Protein AF-A0A8T4YKA4-F1 (afdb_monomer_lite)

Secondary structure (DSSP, 8-state):
----TT-------HHHHHHHHHHHHHTTPPPP-SHHHHHHHHHHHHHHTT--HHHHHHHHHHTPPP--

Structure (mmCIF, N/CA/C/O backbone):
data_AF-A0A8T4YKA4-F1
#
_entry.id   AF-A0A8T4YKA4-F1
#
loop_
_atom_site.group_PDB
_atom_site.id
_atom_site.type_symbol
_atom_site.label_atom_id
_atom_site.label_alt_id
_atom_site.label_comp_id
_atom_site.label_asym_id
_atom_site.label_entity_id
_atom_site.label_seq_id
_atom_site.pdbx_PDB_ins_code
_atom_site.Cartn_x
_atom_site.Cartn_y
_atom_site.Cartn_z
_atom_site.occupancy
_atom_site.B_iso_or_equiv
_atom_site.auth_seq_id
_atom_site.auth_comp_id
_atom_site.auth_asym_id
_atom_site.auth_atom_id
_atom_site.pdbx_PDB_model_num
ATOM 1 N N . MET A 1 1 ? 15.080 9.668 -8.227 1.00 40.50 1 MET A N 1
ATOM 2 C CA . MET A 1 1 ? 14.651 8.360 -7.687 1.00 40.50 1 MET A CA 1
ATOM 3 C C . MET A 1 1 ? 15.844 7.739 -6.970 1.00 40.50 1 MET A C 1
ATOM 5 O O . MET A 1 1 ? 16.812 7.394 -7.633 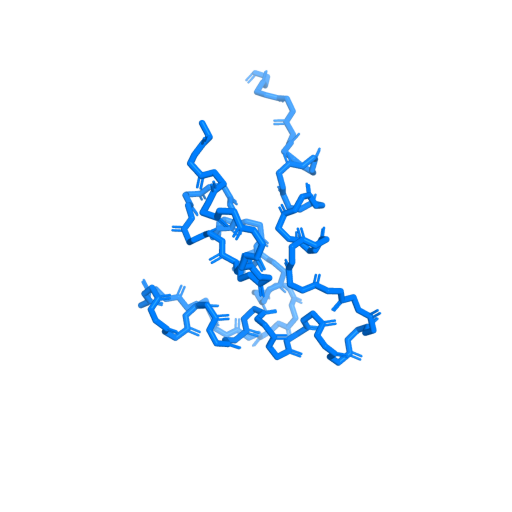1.00 40.50 1 MET A O 1
ATOM 9 N N . ARG A 1 2 ? 15.851 7.679 -5.634 1.00 41.91 2 ARG A N 1
ATOM 10 C CA . ARG A 1 2 ? 16.827 6.855 -4.904 1.00 41.91 2 ARG A CA 1
ATOM 11 C C . ARG A 1 2 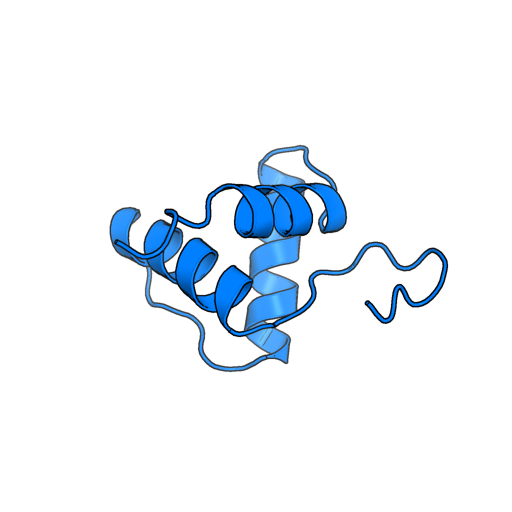? 16.174 5.494 -4.697 1.00 41.91 2 ARG A C 1
ATOM 13 O O . ARG A 1 2 ? 15.578 5.249 -3.659 1.00 41.91 2 ARG A O 1
ATOM 20 N N . MET A 1 3 ? 16.239 4.645 -5.719 1.00 47.94 3 MET A N 1
ATOM 21 C CA . MET A 1 3 ? 16.109 3.210 -5.492 1.00 47.94 3 MET A CA 1
ATOM 22 C C . MET A 1 3 ? 17.313 2.819 -4.636 1.00 47.94 3 MET A C 1
ATOM 24 O O . MET A 1 3 ? 18.437 2.797 -5.136 1.00 47.94 3 MET A O 1
ATOM 28 N N . MET A 1 4 ? 17.117 2.597 -3.336 1.00 49.03 4 MET A N 1
ATOM 29 C CA . MET A 1 4 ? 18.120 1.853 -2.579 1.00 49.03 4 MET A CA 1
ATOM 30 C C . MET A 1 4 ? 18.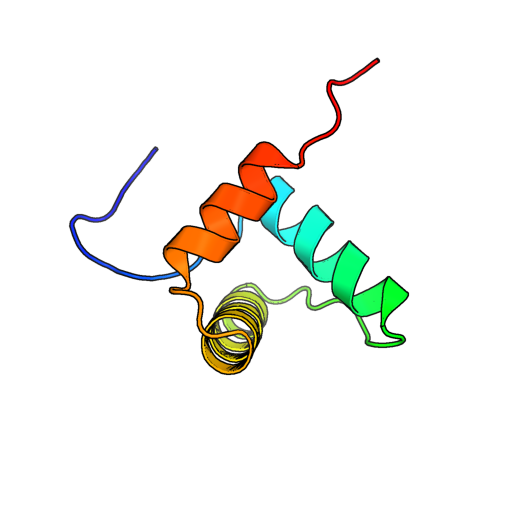086 0.426 -3.125 1.00 49.03 4 MET A C 1
ATOM 32 O O . MET A 1 4 ? 17.075 -0.262 -3.011 1.00 49.03 4 MET A O 1
ATOM 36 N N . GLY A 1 5 ? 19.152 0.056 -3.837 1.00 53.09 5 GLY A N 1
ATOM 37 C CA . GLY A 1 5 ? 19.239 -1.139 -4.668 1.00 53.09 5 GLY A CA 1
ATOM 38 C C . GLY A 1 5 ? 18.740 -2.407 -3.980 1.00 53.09 5 GLY A C 1
ATOM 39 O O . GLY A 1 5 ? 19.399 -2.934 -3.091 1.00 53.09 5 GLY A O 1
ATOM 40 N N . GLY A 1 6 ? 17.591 -2.908 -4.435 1.00 58.53 6 GLY A N 1
ATOM 41 C CA . GLY A 1 6 ? 17.069 -4.212 -4.028 1.00 58.53 6 GLY A CA 1
ATOM 42 C C . GLY A 1 6 ? 16.264 -4.241 -2.726 1.00 58.53 6 GLY A C 1
ATOM 43 O O . GLY A 1 6 ? 15.971 -5.335 -2.258 1.00 58.53 6 GLY A O 1
ATOM 44 N N . VAL A 1 7 ? 15.888 -3.094 -2.147 1.00 64.19 7 VAL A N 1
ATOM 45 C CA . VAL A 1 7 ? 15.023 -3.060 -0.953 1.00 64.19 7 VAL A CA 1
ATOM 46 C C . VAL A 1 7 ? 13.556 -2.934 -1.378 1.00 64.19 7 VAL A C 1
ATOM 48 O O . VAL A 1 7 ? 13.155 -1.916 -1.939 1.00 64.19 7 VAL A O 1
ATOM 51 N N . ASP A 1 8 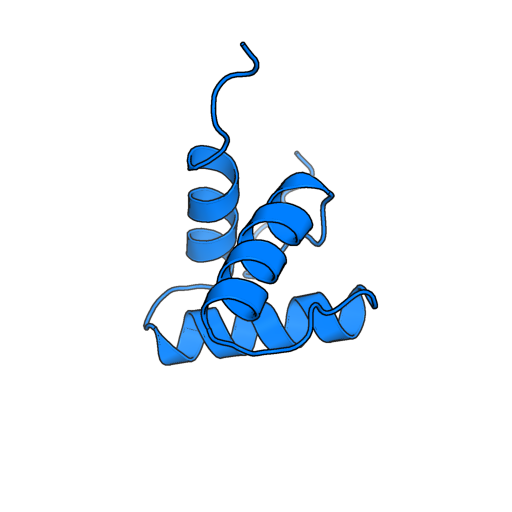? 12.762 -3.975 -1.122 1.00 70.25 8 ASP A N 1
ATOM 52 C CA . ASP A 1 8 ? 11.326 -4.048 -1.435 1.00 70.25 8 ASP A CA 1
ATOM 53 C C . ASP A 1 8 ? 10.493 -3.319 -0.369 1.00 70.25 8 ASP A C 1
ATOM 55 O O . ASP A 1 8 ? 9.812 -3.938 0.443 1.00 70.25 8 ASP A O 1
ATOM 59 N N . THR A 1 9 ? 10.622 -1.991 -0.319 1.00 75.81 9 THR A N 1
ATOM 60 C CA . THR A 1 9 ? 9.927 -1.141 0.660 1.00 75.81 9 THR A CA 1
ATOM 61 C C . THR A 1 9 ? 9.180 0.007 -0.010 1.00 75.81 9 THR A C 1
ATOM 63 O O . THR A 1 9 ? 9.516 0.450 -1.115 1.00 75.81 9 THR A O 1
ATOM 66 N N . VAL A 1 10 ? 8.153 0.507 0.672 1.00 83.56 10 VAL A N 1
ATOM 67 C CA . VAL A 1 10 ? 7.343 1.638 0.216 1.00 83.56 10 VAL A CA 1
ATOM 68 C C . VAL A 1 10 ? 8.065 2.947 0.507 1.00 83.56 10 VAL A C 1
ATOM 70 O O . VAL A 1 10 ? 8.523 3.193 1.619 1.00 83.56 10 VAL A O 1
ATOM 73 N N . MET A 1 11 ? 8.118 3.842 -0.480 1.00 85.19 11 MET A N 1
ATOM 74 C CA . MET A 1 11 ? 8.607 5.200 -0.262 1.00 85.19 11 MET A CA 1
ATOM 75 C C . MET A 1 11 ? 7.455 6.084 0.252 1.00 85.19 11 MET A C 1
ATOM 77 O O . MET A 1 11 ? 6.472 6.252 -0.471 1.00 85.19 11 MET A O 1
ATOM 81 N N . PRO A 1 12 ? 7.547 6.673 1.462 1.00 85.12 12 PRO A N 1
ATOM 82 C CA . PRO A 1 12 ? 6.477 7.469 2.072 1.00 85.12 12 PRO A CA 1
ATOM 83 C C . PRO A 1 12 ? 6.452 8.899 1.506 1.00 85.12 12 PRO A C 1
ATOM 85 O O . PRO A 1 12 ? 6.527 9.890 2.235 1.00 85.12 12 PRO A O 1
ATOM 88 N N . ASP A 1 13 ? 6.388 9.032 0.187 1.00 87.88 13 ASP A N 1
ATOM 89 C CA . ASP A 1 13 ? 6.344 10.331 -0.468 1.00 87.88 13 ASP A CA 1
ATOM 90 C C . ASP A 1 13 ? 4.917 10.925 -0.452 1.00 87.88 13 ASP A C 1
ATOM 92 O O . ASP A 1 13 ? 3.931 10.268 -0.108 1.00 87.88 13 ASP A O 1
ATOM 96 N N . LYS A 1 14 ? 4.791 12.206 -0.811 1.00 86.50 14 LYS A N 1
ATOM 97 C CA . LYS A 1 14 ? 3.509 12.927 -0.760 1.00 86.50 14 LYS A CA 1
ATOM 98 C C . LYS A 1 14 ? 2.451 12.304 -1.680 1.00 86.50 14 LYS A C 1
ATOM 100 O O . LYS A 1 14 ? 1.268 12.333 -1.339 1.00 86.50 14 LYS A O 1
ATOM 105 N N . ILE A 1 15 ? 2.866 11.770 -2.828 1.00 87.50 15 ILE A N 1
ATOM 106 C CA . ILE A 1 15 ? 1.979 11.163 -3.822 1.00 87.50 15 ILE A CA 1
ATOM 107 C C . ILE A 1 15 ? 1.442 9.828 -3.308 1.00 87.50 15 ILE A C 1
ATOM 109 O O . ILE A 1 15 ? 0.222 9.663 -3.214 1.00 87.50 15 ILE A O 1
ATOM 113 N N . VAL A 1 16 ? 2.326 8.918 -2.892 1.00 88.38 16 VAL A N 1
ATOM 114 C CA . VAL A 1 16 ? 1.939 7.599 -2.374 1.00 88.38 16 VAL A CA 1
ATOM 115 C C . VAL A 1 16 ? 1.091 7.753 -1.115 1.00 88.38 16 VAL A C 1
ATOM 117 O O . VAL A 1 16 ? 0.027 7.137 -1.022 1.00 88.38 16 VAL A O 1
ATOM 120 N N . LYS A 1 17 ? 1.462 8.662 -0.200 1.00 91.50 17 LYS A N 1
ATOM 121 C CA . LYS A 1 17 ? 0.644 8.983 0.981 1.00 91.50 17 LYS A CA 1
ATOM 122 C C . LYS A 1 17 ? -0.758 9.437 0.611 1.00 91.50 17 LYS A C 1
ATOM 124 O O . LYS A 1 17 ? -1.718 8.962 1.207 1.00 91.50 17 LYS A O 1
ATOM 129 N N . ARG A 1 18 ? -0.905 10.336 -0.367 1.00 90.81 18 ARG A N 1
ATOM 130 C CA . ARG A 1 18 ? -2.222 10.825 -0.805 1.00 90.81 18 ARG A CA 1
ATOM 131 C C . ARG A 1 18 ? -3.089 9.692 -1.351 1.00 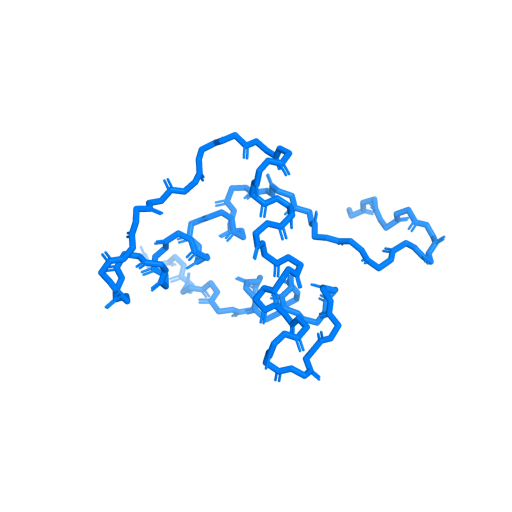90.81 18 ARG A C 1
ATOM 133 O O . ARG A 1 18 ? -4.266 9.622 -1.006 1.00 90.81 18 ARG A O 1
ATOM 140 N N . VAL A 1 19 ? -2.523 8.825 -2.188 1.00 91.06 19 VAL A N 1
ATOM 141 C CA . VAL A 1 19 ? -3.263 7.717 -2.806 1.00 91.06 19 VAL A CA 1
ATOM 142 C C . VAL A 1 19 ? -3.669 6.686 -1.761 1.00 91.06 19 VAL A C 1
ATOM 144 O O . VAL A 1 19 ? -4.857 6.396 -1.634 1.00 91.06 19 VAL A O 1
ATOM 147 N N . VAL A 1 20 ? -2.717 6.179 -0.974 1.00 91.00 20 VAL A N 1
ATOM 148 C CA . VAL A 1 20 ? -2.977 5.135 0.027 1.00 91.00 20 VAL A CA 1
ATOM 149 C C . VAL A 1 20 ? -3.932 5.646 1.102 1.00 91.00 20 VAL A C 1
ATOM 151 O O . VAL A 1 20 ? -4.928 4.987 1.385 1.00 91.00 20 VAL A O 1
ATOM 154 N N . ASN A 1 21 ? -3.723 6.855 1.635 1.00 93.12 21 ASN A N 1
ATOM 155 C CA . ASN A 1 21 ? -4.665 7.436 2.595 1.00 93.12 21 ASN A CA 1
ATOM 156 C C . ASN A 1 21 ? -6.043 7.692 1.972 1.00 93.12 21 ASN A C 1
ATOM 158 O O . ASN A 1 21 ? -7.055 7.512 2.644 1.00 93.12 21 ASN A O 1
ATOM 162 N N . GLY A 1 22 ? -6.112 8.054 0.689 1.00 92.00 22 GLY A N 1
ATOM 163 C CA . GLY A 1 22 ? -7.378 8.161 -0.035 1.00 92.00 22 GLY A CA 1
ATOM 164 C C . GLY A 1 22 ? -8.123 6.826 -0.124 1.00 92.00 22 GLY A C 1
ATOM 165 O O . GLY A 1 22 ? -9.339 6.793 0.061 1.00 92.00 22 GLY A O 1
ATOM 166 N N . VAL A 1 23 ? -7.407 5.723 -0.363 1.00 90.62 23 VAL A N 1
ATOM 167 C CA . VAL A 1 23 ? -7.972 4.363 -0.349 1.00 90.62 23 VAL A CA 1
ATOM 168 C C . VAL A 1 23 ? -8.427 3.976 1.059 1.00 90.62 23 VAL A C 1
ATOM 170 O O . VAL A 1 23 ? -9.555 3.512 1.215 1.00 90.62 23 VAL A O 1
ATOM 173 N N . LEU A 1 24 ? -7.612 4.233 2.088 1.00 91.94 24 LEU A N 1
ATOM 174 C CA . LEU A 1 24 ? -7.962 3.965 3.488 1.00 91.94 24 LEU A CA 1
ATOM 175 C C . LEU A 1 24 ? -9.249 4.690 3.897 1.00 91.94 24 LEU A C 1
ATOM 177 O O . LEU A 1 24 ? -10.163 4.063 4.425 1.00 91.94 24 LEU A O 1
ATOM 181 N N . VAL A 1 25 ? -9.367 5.982 3.583 1.00 93.81 25 VAL A N 1
ATOM 182 C CA . VAL A 1 25 ? -10.567 6.776 3.887 1.00 93.81 25 VAL A CA 1
ATOM 183 C C . VAL A 1 25 ? -11.796 6.241 3.151 1.00 93.81 25 VAL A C 1
ATOM 185 O O . VAL A 1 25 ? -12.864 6.130 3.751 1.00 93.81 25 VAL A O 1
ATOM 188 N N . LYS A 1 26 ? -11.662 5.852 1.875 1.00 92.25 26 LYS A N 1
ATOM 189 C CA . LYS A 1 26 ? -12.756 5.216 1.115 1.00 92.25 26 LYS A CA 1
ATOM 190 C C . LYS A 1 26 ? -13.183 3.872 1.711 1.00 92.25 26 LYS A C 1
ATOM 192 O O . LYS A 1 26 ? -14.351 3.517 1.605 1.00 92.25 26 LYS A O 1
ATOM 197 N N . ALA A 1 27 ? -12.263 3.159 2.356 1.00 90.81 27 ALA A N 1
ATOM 198 C CA . ALA A 1 27 ? -12.538 1.931 3.096 1.00 90.81 27 ALA A CA 1
ATOM 199 C C . ALA A 1 27 ? -13.084 2.175 4.522 1.00 90.81 27 ALA A C 1
ATOM 201 O O . ALA A 1 27 ? -13.302 1.219 5.260 1.00 90.81 27 ALA A O 1
ATOM 202 N N . GLY A 1 28 ? -13.301 3.432 4.935 1.00 93.25 28 GLY A N 1
ATOM 203 C CA . GLY A 1 28 ? -13.762 3.785 6.284 1.00 93.25 28 GLY A CA 1
ATOM 204 C C . GLY A 1 28 ? -12.667 3.750 7.358 1.00 93.25 28 GLY A C 1
ATOM 205 O O . GLY A 1 28 ? -12.967 3.850 8.547 1.00 93.25 28 GLY A O 1
ATOM 206 N N . LEU A 1 29 ? -11.399 3.619 6.959 1.00 92.94 29 LEU A N 1
ATOM 207 C CA . LEU A 1 29 ? -10.239 3.639 7.846 1.00 92.94 29 LEU A CA 1
ATOM 208 C C . LEU A 1 29 ? -9.687 5.061 8.004 1.00 92.94 29 LEU A C 1
ATOM 210 O O . LEU A 1 29 ? -9.901 5.946 7.174 1.00 92.94 29 LEU A O 1
ATOM 214 N N . LYS A 1 30 ? -8.947 5.286 9.092 1.00 92.75 30 LYS A N 1
ATOM 215 C CA . LYS A 1 30 ? -8.270 6.565 9.329 1.00 92.75 30 LYS A CA 1
ATOM 216 C C . LYS A 1 30 ? -6.988 6.654 8.489 1.00 92.75 30 LYS A C 1
ATOM 218 O O . LYS A 1 30 ? -6.298 5.644 8.348 1.00 92.75 30 LYS A O 1
ATOM 223 N N . PRO A 1 31 ? -6.649 7.843 7.964 1.00 92.81 31 PRO A N 1
ATOM 224 C CA . PRO A 1 31 ? -5.372 8.057 7.300 1.00 92.81 31 PRO A CA 1
ATOM 225 C C . PRO A 1 31 ? -4.213 7.931 8.297 1.00 92.81 31 PRO A C 1
ATOM 227 O O . PRO A 1 31 ? -4.351 8.286 9.470 1.00 92.81 31 PRO A O 1
ATOM 230 N N . VAL A 1 32 ? -3.067 7.461 7.811 1.00 93.81 32 VAL A N 1
ATOM 231 C CA . VAL A 1 32 ? -1.828 7.317 8.579 1.00 93.81 32 VAL A CA 1
ATOM 232 C C . VAL A 1 32 ? -0.890 8.467 8.217 1.00 93.81 32 VAL A C 1
ATOM 234 O O . VAL A 1 32 ? -0.602 8.695 7.039 1.00 93.81 32 VAL A O 1
ATOM 237 N N . ASN A 1 33 ? -0.451 9.216 9.232 1.00 89.56 33 ASN A N 1
ATOM 238 C CA . ASN A 1 33 ? 0.394 10.403 9.060 1.00 89.56 33 ASN A CA 1
ATOM 239 C C . ASN A 1 33 ? 1.861 10.157 9.421 1.00 89.56 33 ASN A C 1
ATOM 241 O O . ASN A 1 33 ? 2.721 10.861 8.899 1.00 89.56 33 ASN A O 1
ATOM 245 N N . ASP A 1 34 ? 2.138 9.200 10.309 1.00 93.62 34 ASP A N 1
ATOM 246 C CA . ASP A 1 34 ? 3.502 8.831 10.674 1.00 93.62 34 ASP A CA 1
ATOM 247 C C . ASP A 1 34 ? 4.140 7.991 9.563 1.00 93.62 34 ASP A C 1
ATOM 249 O O . ASP A 1 34 ? 3.534 7.050 9.053 1.00 93.62 34 ASP A O 1
ATOM 253 N N . ASP A 1 35 ? 5.364 8.338 9.174 1.00 89.81 35 ASP A N 1
ATOM 254 C CA . ASP A 1 35 ? 6.048 7.720 8.039 1.00 89.81 35 ASP A CA 1
ATOM 255 C C . ASP A 1 35 ? 6.372 6.246 8.294 1.00 89.81 35 ASP A C 1
ATOM 257 O O . ASP A 1 35 ? 6.254 5.427 7.384 1.00 89.81 35 ASP A O 1
ATOM 261 N N . MET A 1 36 ? 6.736 5.891 9.528 1.00 90.38 36 MET A N 1
ATOM 262 C CA . MET A 1 36 ? 7.065 4.513 9.887 1.00 90.38 36 MET A CA 1
ATOM 263 C C . MET A 1 36 ? 5.810 3.648 9.962 1.00 90.38 36 MET A C 1
ATOM 265 O O . MET A 1 36 ? 5.815 2.515 9.475 1.00 90.38 36 MET A O 1
ATOM 269 N N . GLU A 1 37 ? 4.726 4.165 10.542 1.00 92.19 37 GLU A N 1
ATOM 270 C CA . GLU A 1 37 ? 3.428 3.484 10.523 1.00 92.19 37 GLU A CA 1
ATOM 271 C C . GLU A 1 37 ? 2.885 3.355 9.101 1.00 92.19 37 GLU A C 1
ATOM 273 O O . GLU A 1 37 ? 2.343 2.311 8.742 1.00 92.19 37 GLU A O 1
ATOM 278 N N . PHE A 1 38 ? 3.063 4.384 8.273 1.00 92.62 38 PHE A N 1
ATOM 279 C CA . PHE A 1 38 ? 2.613 4.384 6.888 1.00 92.62 38 PHE A CA 1
ATOM 280 C C . PHE A 1 38 ? 3.300 3.287 6.076 1.00 92.62 38 PHE A C 1
ATOM 282 O O . PHE A 1 38 ? 2.619 2.545 5.367 1.00 92.62 38 PHE A O 1
ATOM 289 N N . ILE A 1 39 ? 4.625 3.158 6.198 1.00 91.06 39 ILE A N 1
ATOM 290 C CA . ILE A 1 39 ? 5.391 2.106 5.518 1.00 91.06 39 ILE A CA 1
ATOM 291 C C . ILE A 1 39 ? 4.868 0.734 5.942 1.00 91.06 39 ILE A C 1
ATOM 293 O O . ILE A 1 39 ? 4.419 -0.024 5.087 1.00 91.06 39 ILE A O 1
ATOM 297 N N . LYS A 1 40 ? 4.819 0.457 7.252 1.00 91.88 40 LYS A N 1
ATOM 298 C CA . LYS A 1 40 ? 4.349 -0.835 7.779 1.00 91.88 40 LYS A CA 1
ATOM 299 C C . LYS A 1 40 ? 2.937 -1.166 7.311 1.00 91.88 40 LYS A C 1
ATOM 301 O O . LYS A 1 40 ? 2.684 -2.263 6.827 1.00 91.88 40 LYS A O 1
ATOM 306 N N . LYS A 1 41 ? 2.018 -0.203 7.410 1.00 92.06 41 LYS A N 1
ATOM 307 C CA . LYS A 1 41 ? 0.622 -0.398 7.014 1.00 92.06 41 LYS A CA 1
ATOM 308 C C . LYS A 1 41 ? 0.489 -0.656 5.517 1.00 92.06 41 LYS A C 1
ATOM 310 O O . LYS A 1 41 ? -0.312 -1.488 5.107 1.00 92.06 41 LYS A O 1
ATOM 315 N N . THR A 1 42 ? 1.256 0.058 4.701 1.00 91.25 42 THR A N 1
ATOM 316 C CA . THR A 1 42 ? 1.213 -0.110 3.246 1.00 91.25 42 THR A CA 1
ATOM 317 C C . THR A 1 42 ? 1.843 -1.436 2.823 1.00 91.25 42 THR A C 1
ATOM 319 O O . THR A 1 42 ? 1.318 -2.090 1.927 1.00 91.25 42 THR A O 1
ATOM 322 N N . GLU A 1 43 ? 2.916 -1.865 3.491 1.00 91.62 43 GLU A N 1
ATOM 323 C CA . GLU A 1 43 ? 3.527 -3.185 3.302 1.00 91.62 43 GLU A CA 1
ATOM 324 C C . GLU A 1 43 ? 2.556 -4.312 3.675 1.00 91.62 43 GLU A C 1
ATOM 326 O O . GLU A 1 43 ? 2.360 -5.221 2.873 1.00 91.62 43 GLU A O 1
ATOM 331 N N . GLU A 1 44 ? 1.870 -4.218 4.820 1.00 92.31 44 GLU A N 1
ATOM 332 C CA . GLU A 1 44 ? 0.799 -5.156 5.197 1.00 92.31 44 GLU A CA 1
ATOM 333 C C . GLU A 1 44 ? -0.275 -5.249 4.106 1.00 92.31 44 GLU A C 1
ATOM 335 O O . GLU A 1 44 ? -0.619 -6.340 3.664 1.00 92.31 44 GLU A O 1
ATOM 340 N N . ILE A 1 45 ? -0.784 -4.106 3.634 1.00 91.12 45 ILE A N 1
ATOM 341 C CA . ILE A 1 45 ? -1.828 -4.065 2.600 1.00 91.12 45 ILE 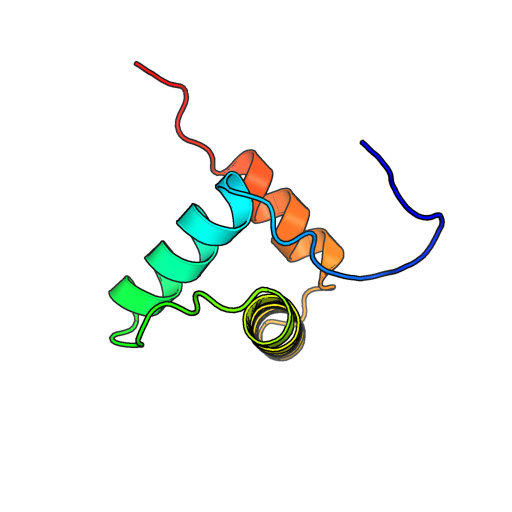A CA 1
ATOM 342 C C . ILE A 1 45 ? -1.333 -4.687 1.293 1.00 91.12 45 ILE A C 1
ATOM 344 O O . ILE A 1 45 ? -2.077 -5.432 0.659 1.00 91.12 45 ILE A O 1
ATOM 348 N N . ALA A 1 46 ? -0.098 -4.386 0.882 1.00 90.75 46 ALA A N 1
ATOM 349 C CA . ALA A 1 46 ? 0.488 -4.952 -0.327 1.00 90.75 46 ALA A CA 1
ATOM 350 C C . ALA A 1 46 ? 0.533 -6.482 -0.241 1.00 90.75 46 ALA A C 1
ATOM 352 O O . ALA A 1 46 ? 0.033 -7.153 -1.144 1.00 90.75 46 ALA A O 1
ATOM 353 N N . LEU A 1 47 ? 1.042 -7.014 0.874 1.00 90.44 47 LEU A N 1
ATOM 354 C CA . LEU A 1 47 ? 1.174 -8.451 1.102 1.00 90.44 47 LEU A CA 1
ATOM 355 C C . LEU A 1 47 ? -0.183 -9.163 1.171 1.00 90.44 47 LEU A C 1
ATOM 357 O O . LEU A 1 47 ? -0.351 -10.195 0.527 1.00 90.44 47 LEU A O 1
ATOM 361 N N . GLU A 1 48 ? -1.168 -8.592 1.870 1.00 92.56 48 GLU A N 1
ATOM 362 C CA . GLU A 1 48 ? -2.542 -9.125 1.927 1.00 92.56 48 GLU A CA 1
ATOM 363 C C . GLU A 1 48 ? -3.217 -9.142 0.545 1.00 92.56 48 GLU A C 1
ATOM 365 O O . GLU A 1 48 ? -4.021 -10.021 0.240 1.00 92.56 48 GLU A O 1
ATOM 370 N N . CYS A 1 49 ? -2.867 -8.188 -0.323 1.00 89.44 49 CYS A N 1
ATOM 371 C CA . CYS A 1 49 ? -3.354 -8.135 -1.700 1.00 89.44 49 CYS A CA 1
ATOM 372 C C . CYS A 1 49 ? -2.543 -9.017 -2.670 1.00 89.44 49 CYS A C 1
ATOM 374 O O . CYS A 1 49 ? -2.885 -9.084 -3.850 1.00 89.44 49 CYS A O 1
ATOM 376 N N . GLY A 1 50 ? -1.476 -9.677 -2.203 1.00 91.19 50 GLY A N 1
ATOM 377 C CA . GLY A 1 50 ? -0.590 -10.501 -3.029 1.00 91.19 50 GLY A CA 1
ATOM 378 C C . GLY A 1 50 ? 0.382 -9.713 -3.915 1.00 91.19 50 GLY A C 1
ATOM 379 O O . GLY A 1 50 ? 0.927 -10.278 -4.862 1.00 91.19 50 GLY A O 1
ATOM 380 N N . TYR A 1 51 ? 0.607 -8.431 -3.623 1.00 89.06 51 TYR A N 1
ATOM 381 C CA . TYR A 1 51 ? 1.573 -7.579 -4.316 1.00 89.06 51 TYR A CA 1
ATOM 382 C C . TYR A 1 51 ? 2.838 -7.396 -3.490 1.00 89.06 51 TYR A C 1
ATOM 384 O O . TYR A 1 51 ? 2.815 -7.370 -2.257 1.00 89.06 51 TYR A O 1
ATOM 392 N N . ARG A 1 52 ? 3.957 -7.172 -4.174 1.00 89.19 52 ARG A N 1
ATOM 393 C CA . ARG A 1 52 ? 5.150 -6.665 -3.500 1.00 89.19 52 ARG A CA 1
ATOM 394 C C . ARG A 1 52 ? 4.945 -5.200 -3.100 1.00 89.19 52 ARG A C 1
ATOM 396 O O . ARG A 1 52 ? 4.349 -4.442 -3.873 1.00 89.19 52 ARG A O 1
ATOM 403 N N . PRO A 1 53 ? 5.463 -4.757 -1.944 1.00 87.25 53 PRO A N 1
ATOM 404 C CA . PRO A 1 53 ? 5.426 -3.354 -1.533 1.00 87.25 53 PRO A CA 1
ATOM 405 C C . PRO A 1 53 ? 5.848 -2.370 -2.630 1.00 87.25 53 PRO A C 1
ATOM 407 O O . PRO A 1 53 ? 5.202 -1.336 -2.830 1.00 87.25 53 PRO A O 1
ATOM 410 N N . ILE A 1 54 ? 6.886 -2.713 -3.402 1.00 85.81 54 ILE A N 1
ATOM 411 C CA . ILE A 1 54 ? 7.334 -1.880 -4.516 1.00 85.81 54 ILE A CA 1
ATOM 412 C C . ILE A 1 54 ? 6.284 -1.754 -5.625 1.00 85.81 54 ILE A C 1
ATOM 414 O O . ILE A 1 54 ? 6.111 -0.670 -6.175 1.00 85.81 54 ILE A O 1
ATOM 418 N N . GLU A 1 55 ? 5.547 -2.818 -5.939 1.00 87.44 55 GLU A N 1
ATOM 419 C CA . GLU A 1 55 ? 4.518 -2.813 -6.984 1.00 87.44 55 GLU A CA 1
ATOM 420 C C . GLU A 1 55 ? 3.369 -1.884 -6.600 1.00 87.44 55 GLU A C 1
ATOM 422 O O . GLU A 1 55 ? 2.933 -1.075 -7.419 1.00 87.44 55 GLU A O 1
ATOM 427 N N . LEU A 1 56 ? 2.944 -1.916 -5.333 1.00 87.06 56 LEU A N 1
ATOM 428 C CA . LEU A 1 56 ? 1.933 -0.994 -4.816 1.00 87.06 56 LEU A CA 1
ATOM 429 C C . LEU A 1 56 ? 2.415 0.459 -4.869 1.00 87.06 56 LEU A C 1
ATOM 431 O O . LEU A 1 56 ? 1.669 1.336 -5.308 1.00 87.06 56 LEU A O 1
ATOM 435 N N . CYS A 1 57 ? 3.674 0.711 -4.504 1.00 87.38 57 CYS A N 1
ATOM 436 C CA . CYS A 1 57 ? 4.290 2.031 -4.633 1.00 87.38 57 CYS A CA 1
ATOM 437 C C . CYS A 1 57 ? 4.228 2.539 -6.087 1.00 87.38 57 CYS A C 1
ATOM 439 O O . CYS A 1 57 ? 3.733 3.638 -6.335 1.00 87.38 57 CYS A O 1
ATOM 441 N N . TRP A 1 58 ? 4.636 1.723 -7.065 1.00 85.56 58 TRP A N 1
ATOM 442 C CA . TRP A 1 58 ? 4.555 2.075 -8.488 1.00 85.56 58 TRP A CA 1
ATOM 443 C C . TRP A 1 58 ? 3.121 2.329 -8.958 1.00 85.56 58 TRP A C 1
ATOM 445 O O . TRP A 1 58 ? 2.873 3.320 -9.643 1.00 85.56 58 TRP A O 1
ATOM 455 N N . MET A 1 59 ? 2.166 1.486 -8.561 1.00 88.06 59 MET A N 1
ATOM 456 C CA . MET A 1 59 ? 0.751 1.683 -8.891 1.00 88.06 59 MET A CA 1
ATOM 457 C C . MET A 1 59 ? 0.216 3.007 -8.329 1.00 88.06 59 MET A C 1
ATOM 459 O O . MET A 1 59 ? -0.486 3.736 -9.030 1.00 88.06 59 MET A O 1
ATOM 463 N N . ALA A 1 60 ? 0.591 3.361 -7.097 1.00 86.69 60 ALA A N 1
ATOM 464 C CA . ALA A 1 60 ? 0.210 4.626 -6.475 1.00 86.69 60 ALA A CA 1
ATOM 465 C C . ALA A 1 60 ? 0.839 5.851 -7.167 1.00 86.69 60 ALA A C 1
ATOM 467 O O . ALA A 1 60 ? 0.222 6.915 -7.233 1.00 86.69 60 ALA A O 1
ATOM 468 N N . TRP A 1 61 ? 2.037 5.704 -7.728 1.00 82.94 61 TRP A N 1
ATOM 469 C CA . TRP A 1 61 ? 2.645 6.731 -8.573 1.00 82.94 61 TRP A CA 1
ATOM 470 C C . TRP A 1 61 ? 1.950 6.871 -9.933 1.00 82.94 61 TRP A C 1
ATOM 472 O O . TRP A 1 61 ? 1.765 7.988 -10.406 1.00 82.94 61 TRP A O 1
ATOM 482 N N . LEU A 1 62 ? 1.533 5.767 -10.556 1.00 84.50 62 LEU A N 1
ATOM 483 C CA . LEU A 1 62 ? 0.885 5.779 -11.874 1.00 84.50 62 LEU A CA 1
ATOM 484 C C . LEU A 1 62 ? -0.565 6.270 -11.838 1.00 84.50 62 LEU A C 1
ATOM 486 O O . LEU A 1 62 ? -1.044 6.827 -12.818 1.00 84.50 62 LEU A O 1
ATOM 490 N N . ILE A 1 63 ? -1.265 6.085 -10.717 1.00 81.00 63 ILE A N 1
ATOM 491 C CA . ILE A 1 63 ? -2.661 6.519 -10.567 1.00 81.00 63 ILE A CA 1
ATOM 492 C C . ILE A 1 63 ? -2.801 8.029 -10.315 1.00 81.00 63 ILE A C 1
ATOM 494 O O . ILE A 1 63 ? -3.911 8.505 -10.075 1.00 81.00 63 ILE A O 1
ATOM 498 N N . GLN A 1 64 ? -1.698 8.793 -10.333 1.00 66.88 64 GLN A N 1
ATOM 499 C CA . GLN A 1 64 ? -1.775 10.249 -10.264 1.00 66.88 64 GLN A CA 1
ATOM 500 C C . GLN A 1 64 ? -2.686 10.764 -11.387 1.00 66.88 64 GLN A C 1
ATOM 502 O O . GLN A 1 64 ? -2.385 10.527 -12.556 1.00 66.88 64 GLN A O 1
ATOM 507 N N . PRO A 1 65 ? -3.796 11.457 -11.072 1.00 57.00 65 PRO A N 1
ATOM 508 C CA . PRO A 1 65 ? -4.509 12.190 -12.102 1.00 57.00 65 PRO A CA 1
ATOM 509 C C . PRO A 1 65 ? -3.558 13.263 -12.638 1.00 57.00 65 PRO A C 1
ATOM 511 O O . PRO A 1 65 ? -2.940 13.972 -11.841 1.00 57.00 65 PRO A O 1
ATOM 514 N N . GLU A 1 66 ? -3.427 13.365 -13.963 1.00 51.56 66 GLU A N 1
ATOM 515 C CA . GLU A 1 66 ? -2.771 14.517 -14.585 1.00 51.56 66 GLU A CA 1
ATOM 516 C C . GLU A 1 66 ? -3.394 15.785 -13.987 1.00 51.56 66 GLU A C 1
ATOM 518 O O . GLU A 1 66 ? -4.622 15.920 -13.954 1.00 51.56 66 GLU A O 1
ATOM 523 N N . GLU A 1 67 ? -2.555 16.669 -13.437 1.00 50.88 67 GLU A N 1
ATOM 524 C CA . GLU A 1 67 ? -2.989 18.006 -13.036 1.00 50.88 67 GLU A CA 1
ATOM 525 C C . GLU A 1 67 ? -3.720 18.633 -14.234 1.00 50.88 67 GLU A C 1
ATOM 527 O O . GLU A 1 67 ? -3.131 18.811 -15.300 1.00 50.88 67 GLU A O 1
ATOM 532 N N . LYS A 1 68 ? -5.018 18.904 -14.073 1.00 41.88 68 LYS A N 1
ATOM 533 C CA . LYS A 1 68 ? -5.750 19.834 -14.934 1.00 41.88 68 LYS A CA 1
ATOM 534 C C . LYS A 1 68 ? -5.584 21.244 -14.403 1.00 41.88 68 LYS A C 1
ATOM 536 O O . LYS A 1 68 ? -5.697 21.399 -13.165 1.00 41.88 68 LYS A O 1
#

Sequence (68 aa):
MRMMGGVDTVMPDKIVKRVVNGVLVKAGLKPVNDDMEFIKKTEEIALECGYRPIELCWMAWLIQPEEK

Radius of gyration: 11.73 Å; chains: 1; bounding box: 33×30×26 Å

Foldseek 3Di:
DPPPPPDQWADQDPQLQVQVQVVCVVVVHHRDDDSVVVGVVLCVVCVVVVHGSVVSNVVSVVPDDPDD

pLDDT: mean 82.56, std 15.1, range [40.5, 93.81]

=== Feature glossary ===
Feature key, reading from the visual/contextual features back to the raw sequence:

Rendered structure images. Six rendered views show the 3D structure from the faces of a cube — i.e. along ±x, ±y, ±z. Rendering representation is drawn randomly per protein from cartoon (secondary-structure ribbons), sticks (backbone bonds), or molecular surface; coloring is either N→C rainbow (blue at the N-terminus through red at the C-terminus) or one color per chain.

Contact-map, Ramachandran, and PAE plots. The contact map is a binary N×N matrix image: pixel (i, j) is dark where Cα_i and Cα_j are within 8 Å and |i−j|>4. Because the |i−j|>4 filter removes local helical contacts, off-diagonal stripes parallel to the main diagonal indicate parallel β-sheets; stripes perpendicular to it indicate antiparallel β-sheets. The Ramachandran plot scatters every residue's (φ, ψ) pair against the sterically allowed regions. The PAE heatmap renders the predicted-aligned-error matrix.

InterPro / GO / CATH / organism. Database cross-references. InterPro integrates a dozen domain/family signature databases into unified entries with residue-range hits. GO terms attach function/process/location labels with evidence codes. CATH codes position the fold in a four-level structural taxonomy. Organism is the NCBI-taxonomy species name.

Nearest PDB structures. The Foldseek neighbor list gives the closest experimentally determined structures in the PDB, ranked by structural alignment. TM-score near 1 means near-identical fold; near 0.3 means only rough topology match. This is how one finds what a novel AlphaFold prediction most resembles in the solved-structure universe.

Predicted aligned error. PAE(i, j) answers: if I align the predicted and true structures on residue i, how far off (in Å) do I expect residue j to be? A block-diagonal PAE matrix with low values on the blocks and high values off-diagonal is the signature of a multi-domain protein with confidently predicted domains but uncertain inter-domain orientation.

Solvent-accessible surface area. Accessible surface area quantifies burial. A residue with SASA near zero is packed into the hydrophobic core; one with SASA >100 Å² sits on the surface. Computed here via the Shrake–Rupley numerical algorithm with a 1.4 Å probe.

B-factor. B-factor (Debye–Waller factor) reflects atomic displacement in the crystal lattice. It is an experimental observable (units Å²), not a prediction; low values mean the atom is pinned down, high values mean it moves or is heterogeneous across the crystal.

pLDDT. For AlphaFold models, the B-factor field carries pLDDT — the model's own estimate of local accuracy on a 0–100 scale. Regions with pLDDT<50 should be treated as essentially unmodeled; they often correspond to intrinsically disordered segments.

Backbone torsions (φ/ψ). φ (phi) and ψ (psi) are the two rotatable backbone dihedrals per residue: φ is the C(i-1)–N–Cα–C torsion, ψ is the N–Cα–C–N(i+1) torsion, both in degrees on (−180°, 180°]. α-helical residues cluster near (−60°, −45°); β-strand residues near (−120°, +130°). A Ramachandran plot is simply a scatter of (φ, ψ) for every residue.

Radius of gyration, Cα contacts, bounding box. Radius of gyration (Rg) is the root-mean-square distance of Cα atoms from their centroid — a single number for overall size and compactness. A globular domain of N residues has Rg ≈ 2.2·N^0.38 Å; an extended or disordered chain has a much larger Rg. The Cα contact count is the number of residue pairs whose Cα atoms are within 8 Å and are more than four positions apart in sequence — a standard proxy for tertiary packing density. The bounding box is the smallest axis-aligned box enclosing all Cα atoms.

Secondary structure (3-state, P-SEA). Three-state secondary structure (P-SEA) collapses the eight DSSP classes into helix (a), strand (b), and coil (c). P-SEA assigns these from Cα geometry alone — distances and angles — without requiring backbone oxygens, so it works on any Cα trace.

Secondary structure (8-state, DSSP). DSSP 8-state secondary structure assigns each residue one of H (α-helix), G (3₁₀-helix), I (π-helix), E (extended β-strand), B (isolated β-bridge), T (hydrogen-bonded turn), S (bend), or '-' (coil). The assignment is computed from backbone hydrogen-bond geometry via the Kabsch–Sander algorithm.

Foldseek 3Di. A 3Di character summarizes, for each residue, the relative orientation of the Cα frame of its nearest spatial neighbor. Because it encodes fold topology rather than chemistry, 3Di alignments detect remote structural similarity that sequence alignment misses.

mmCIF coordinates. The mmCIF block holds the 3D Cartesian coordinates of each backbone atom (N, Cα, C, O) in ångströms. mmCIF is the PDB's canonical archive format — a tagged-loop text representation of the atomic model.

Sequence. Sequence gives the chain of amino acids in standard one-letter code (A=alanine, C=cysteine, …, Y=tyrosine), read N→C. It is the only feature that is directly encoded by the gene; all structural features are derived from the folded form of this sequence.